Protein AF-A0A7S2Y744-F1 (afdb_monomer_lite)

Sequence (167 aa):
LLIAGVAMLAQWMYFENPLLLGLSVGKDQLPSAEDFVIYTQQQALDETLERFQSVIGKDFVPYRNHCLRVLTFAVYFLGRTPTSHELQVMGNAIAHHDIALWTDGQLDYLDPSVVAMERDWLAQNMPLEWSDQETAREIILQHHKWTTWTPPKADSPANAELVNAVR

Radius of gyration: 19.73 Å; chains: 1; bounding box: 35×35×68 Å

Secondary structure (DSSP, 8-state):
-HHHHHHHHHHHHHHH-GGGGTPPSPGGGSPPGGG----S--HHHHHHHHHTHHHHGGGHHHHHHHHHHHHHHHHHHH-SPPPHHHHHHHHHHHHHTTTHHHHT--S--HHHHHHHHHHHHHHHT----HHHHHHHHHHHHHTT-SSPP--SSTT--S-HHHHHH--

Structure (mmCIF, N/CA/C/O backbone):
data_AF-A0A7S2Y744-F1
#
_entry.id   AF-A0A7S2Y744-F1
#
loop_
_atom_site.group_PDB
_atom_site.id
_atom_site.type_symbol
_atom_site.label_atom_id
_atom_site.label_alt_id
_atom_site.label_comp_id
_atom_site.label_asym_id
_atom_site.label_entity_id
_atom_site.label_seq_id
_atom_site.pdbx_PDB_ins_code
_atom_site.Cartn_x
_atom_site.Cartn_y
_atom_site.Cartn_z
_atom_site.occupancy
_atom_site.B_iso_or_equiv
_atom_site.auth_seq_id
_atom_site.auth_comp_id
_atom_site.auth_asym_id
_atom_site.auth_atom_id
_atom_site.pdbx_PDB_model_num
ATOM 1 N N . LEU A 1 1 ? -4.857 16.559 -52.033 1.00 58.72 1 LEU A N 1
ATOM 2 C CA . LEU A 1 1 ? -4.002 16.782 -50.842 1.00 58.72 1 LEU A CA 1
ATOM 3 C C . LEU A 1 1 ? -4.760 16.539 -49.533 1.00 58.72 1 LEU A C 1
ATOM 5 O O . LEU A 1 1 ? -4.279 15.741 -48.747 1.00 58.72 1 LEU A O 1
ATOM 9 N N . LEU A 1 2 ? -5.964 17.099 -49.329 1.00 55.66 2 LEU A N 1
ATOM 10 C CA . LEU A 1 2 ? -6.752 16.872 -48.098 1.00 55.66 2 LEU A CA 1
ATOM 11 C C . LEU A 1 2 ? -7.148 15.397 -47.849 1.00 55.66 2 LEU A C 1
ATOM 13 O O . LEU A 1 2 ? -7.019 14.904 -46.737 1.00 55.66 2 LEU A O 1
ATOM 17 N N . ILE A 1 3 ? -7.583 14.677 -48.891 1.00 59.59 3 ILE A N 1
ATOM 18 C CA . ILE A 1 3 ? -8.075 13.287 -48.774 1.00 59.59 3 ILE A CA 1
ATOM 19 C C . ILE A 1 3 ? -6.953 12.309 -48.386 1.00 59.59 3 ILE A C 1
ATOM 21 O O . ILE A 1 3 ? -7.164 11.413 -47.575 1.00 59.59 3 ILE A O 1
ATOM 25 N N . ALA A 1 4 ? -5.744 12.515 -48.915 1.00 64.06 4 ALA A N 1
ATOM 26 C CA . ALA A 1 4 ? -4.585 11.687 -48.585 1.00 64.06 4 ALA A CA 1
ATOM 27 C C . ALA A 1 4 ? -4.158 11.863 -47.117 1.00 64.06 4 ALA A C 1
ATOM 29 O O . ALA A 1 4 ? -3.828 10.885 -46.457 1.00 64.06 4 ALA A O 1
ATOM 30 N N . GLY A 1 5 ? -4.238 13.090 -46.587 1.00 68.12 5 GLY A N 1
ATOM 31 C CA . GLY A 1 5 ? -3.920 13.371 -45.184 1.00 68.12 5 GLY A CA 1
ATOM 32 C C . GLY A 1 5 ? -4.888 12.708 -44.202 1.00 68.12 5 GLY A C 1
ATOM 33 O O . GLY A 1 5 ? -4.451 12.148 -43.203 1.00 68.12 5 GLY A O 1
ATOM 34 N N . VAL A 1 6 ? -6.190 12.700 -44.510 1.00 73.06 6 VAL A N 1
ATOM 35 C CA . VAL A 1 6 ? -7.202 12.032 -43.670 1.00 73.06 6 VAL A CA 1
ATOM 36 C C . VAL A 1 6 ? -7.027 10.511 -43.690 1.00 73.06 6 VAL A C 1
ATOM 38 O O . VAL A 1 6 ? -7.109 9.878 -42.642 1.00 73.06 6 VAL A O 1
ATOM 41 N N . ALA A 1 7 ? -6.725 9.925 -44.853 1.00 75.44 7 ALA A N 1
ATOM 42 C CA . ALA A 1 7 ? -6.466 8.490 -44.966 1.00 75.44 7 ALA A CA 1
ATOM 43 C C . ALA A 1 7 ? -5.206 8.066 -44.193 1.00 75.44 7 ALA A C 1
ATOM 45 O O . ALA A 1 7 ? -5.237 7.068 -43.480 1.00 75.44 7 ALA A O 1
ATOM 46 N N . MET A 1 8 ? -4.127 8.853 -44.268 1.00 75.00 8 MET A N 1
ATOM 47 C CA . MET A 1 8 ? -2.902 8.593 -43.504 1.00 75.00 8 MET A CA 1
ATOM 48 C C . MET A 1 8 ? -3.116 8.730 -41.994 1.00 75.00 8 MET A C 1
ATOM 50 O O . MET A 1 8 ? -2.605 7.910 -41.238 1.00 75.00 8 MET A O 1
ATOM 54 N N . LEU A 1 9 ? -3.895 9.721 -41.550 1.00 74.38 9 LEU A N 1
ATOM 55 C CA . LEU A 1 9 ? -4.221 9.897 -40.134 1.00 74.38 9 LEU A CA 1
ATOM 56 C C . LEU A 1 9 ? -5.085 8.743 -39.608 1.00 74.38 9 LEU A C 1
ATOM 58 O O . LEU A 1 9 ? -4.801 8.207 -38.542 1.00 74.38 9 LEU A O 1
ATOM 62 N N . ALA A 1 10 ? -6.098 8.322 -40.369 1.00 74.56 10 ALA A N 1
ATOM 63 C CA . ALA A 1 10 ? -6.940 7.181 -40.015 1.00 74.56 10 ALA A CA 1
ATOM 64 C C . ALA A 1 10 ? -6.133 5.876 -39.964 1.00 74.56 10 ALA A C 1
ATOM 66 O O . ALA A 1 10 ? -6.317 5.068 -39.058 1.00 74.56 10 ALA A O 1
ATOM 67 N N . GLN A 1 11 ? -5.201 5.695 -40.901 1.00 73.25 11 GLN A N 1
ATOM 68 C CA . GLN A 1 11 ? -4.303 4.549 -40.925 1.00 73.25 11 GLN A CA 1
ATOM 69 C C . GLN A 1 11 ? -3.356 4.554 -39.716 1.00 73.25 11 GLN A C 1
ATOM 71 O O . GLN A 1 11 ? -3.244 3.546 -39.027 1.00 73.25 11 GLN A O 1
ATOM 76 N N . TRP A 1 12 ? -2.737 5.694 -39.404 1.00 75.75 12 TRP A N 1
ATOM 77 C CA . TRP A 1 12 ? -1.893 5.847 -38.218 1.00 75.75 12 TRP A CA 1
ATOM 78 C C . TRP A 1 12 ? -2.674 5.592 -36.920 1.00 75.75 12 TRP A C 1
ATOM 80 O O . TRP A 1 12 ? -2.223 4.831 -36.071 1.00 75.75 12 TRP A O 1
ATOM 90 N N . MET A 1 13 ? -3.888 6.136 -36.787 1.00 71.31 13 MET A N 1
ATOM 91 C CA . MET A 1 13 ? -4.756 5.857 -35.637 1.00 71.31 13 MET A CA 1
ATOM 92 C C . MET A 1 13 ? -5.113 4.370 -35.522 1.00 71.31 13 MET A C 1
ATOM 94 O O . MET A 1 13 ? -5.106 3.831 -34.421 1.00 71.31 13 MET A O 1
ATOM 98 N N . TYR A 1 14 ? -5.402 3.700 -36.638 1.00 67.62 14 TYR A N 1
ATOM 99 C CA . TYR A 1 14 ? -5.777 2.287 -36.642 1.00 67.62 14 TYR A CA 1
ATOM 100 C C . TYR A 1 14 ? -4.611 1.360 -36.266 1.00 67.62 14 TYR A C 1
ATOM 102 O O . TYR A 1 14 ? -4.805 0.420 -35.499 1.00 67.62 14 TYR A O 1
ATOM 110 N N . PHE A 1 15 ? -3.410 1.616 -36.793 1.00 69.56 15 PHE A N 1
ATOM 111 C CA . PHE A 1 15 ? -2.255 0.737 -36.586 1.00 69.56 15 PHE A CA 1
ATOM 112 C C . PHE A 1 15 ? -1.472 1.043 -35.307 1.00 69.56 15 PHE A C 1
ATOM 114 O O . PHE A 1 15 ? -1.010 0.112 -34.656 1.00 69.56 15 PHE A O 1
ATOM 121 N N . GLU A 1 16 ? -1.360 2.313 -34.918 1.00 72.69 16 GLU A N 1
ATOM 122 C CA . GLU A 1 16 ? -0.558 2.718 -33.753 1.00 72.69 16 GLU A CA 1
ATOM 123 C C . GLU A 1 16 ? -1.399 2.885 -32.482 1.00 72.69 16 GLU A C 1
ATOM 125 O O . GLU A 1 16 ? -0.860 2.908 -31.380 1.00 72.69 16 GLU A O 1
ATOM 130 N N . ASN A 1 17 ? -2.728 3.007 -32.605 1.00 64.38 17 ASN A N 1
ATOM 131 C CA . ASN A 1 17 ? -3.624 3.212 -31.462 1.00 64.38 17 ASN A CA 1
ATOM 132 C C . ASN A 1 17 ? -4.860 2.290 -31.504 1.00 64.38 17 ASN A C 1
ATOM 134 O O . ASN A 1 17 ? -5.989 2.772 -31.366 1.00 64.38 17 ASN A O 1
ATOM 138 N N . PRO A 1 18 ? -4.686 0.962 -31.649 1.00 63.62 18 PRO A N 1
ATOM 139 C CA . PRO A 1 18 ? -5.799 0.013 -31.766 1.00 63.62 18 PRO A CA 1
ATOM 140 C C . PRO A 1 18 ? -6.784 0.090 -30.583 1.00 63.62 18 PRO A C 1
ATOM 142 O O . PRO A 1 18 ? -7.993 -0.087 -30.760 1.00 63.62 18 PRO A O 1
ATOM 145 N N . LEU A 1 19 ? -6.297 0.475 -29.398 1.00 67.50 19 LEU A N 1
ATOM 146 C CA . LEU A 1 19 ? -7.110 0.662 -28.194 1.00 67.50 19 LEU A CA 1
ATOM 147 C C . LEU A 1 19 ? -8.183 1.757 -28.341 1.00 67.50 19 LEU A C 1
ATOM 149 O O . LEU A 1 19 ? -9.261 1.616 -27.769 1.00 67.50 19 LEU A O 1
ATOM 153 N N . LEU A 1 20 ? -7.948 2.807 -29.143 1.00 69.94 20 LEU A N 1
ATOM 154 C CA . LEU A 1 20 ? -8.943 3.867 -29.388 1.00 69.94 20 LEU A CA 1
ATOM 155 C C . LEU A 1 20 ? -10.174 3.364 -30.156 1.00 69.94 20 LEU A C 1
ATOM 157 O O . LEU A 1 20 ? -11.213 4.020 -30.152 1.00 69.94 20 LEU A O 1
ATOM 161 N N . LEU A 1 21 ? -10.063 2.207 -30.810 1.00 73.12 21 LEU A N 1
ATOM 162 C CA . LEU A 1 21 ? -11.125 1.587 -31.601 1.00 73.12 21 LEU A CA 1
ATOM 163 C C . LEU A 1 21 ? -11.634 0.285 -30.969 1.00 73.12 21 LEU A C 1
ATOM 165 O O . LEU A 1 21 ? -12.331 -0.486 -31.626 1.00 73.12 21 LEU A O 1
ATOM 169 N N . GLY A 1 22 ? -11.281 0.024 -29.705 1.00 59.78 22 GLY A N 1
ATOM 170 C CA . GLY A 1 22 ? -11.658 -1.207 -29.009 1.00 59.78 22 GLY A CA 1
ATOM 171 C C . GLY A 1 22 ? -11.024 -2.469 -29.601 1.00 59.78 22 GLY A C 1
ATOM 172 O O . GLY A 1 22 ? -11.480 -3.574 -29.314 1.00 59.78 22 GLY A O 1
ATOM 173 N N . LEU A 1 23 ? -9.985 -2.324 -30.429 1.00 63.81 23 LEU A N 1
ATOM 174 C CA . LEU A 1 23 ? -9.189 -3.444 -30.908 1.00 63.81 23 LEU A CA 1
ATOM 175 C C . LEU A 1 23 ? -8.165 -3.775 -29.824 1.00 63.81 23 LEU A C 1
ATOM 177 O O . LEU A 1 23 ? -7.384 -2.916 -29.409 1.00 63.81 23 LEU A O 1
ATOM 181 N N . SER A 1 24 ? -8.178 -5.016 -29.334 1.00 60.03 24 SER A N 1
ATOM 182 C CA . SER A 1 24 ? -7.122 -5.465 -28.433 1.00 60.03 24 SER A CA 1
ATOM 183 C C . SER A 1 24 ? -5.798 -5.490 -29.194 1.00 60.03 24 SER A C 1
ATOM 185 O O . SER A 1 24 ? -5.763 -5.809 -30.386 1.00 60.03 24 SER A O 1
ATOM 187 N N . VAL A 1 25 ? -4.699 -5.225 -28.488 1.00 59.69 25 VAL A N 1
ATOM 188 C CA . VAL A 1 25 ? -3.370 -5.677 -28.924 1.00 59.69 25 VAL A CA 1
ATOM 189 C C . VAL A 1 25 ? -3.502 -7.155 -29.317 1.00 59.69 25 VAL A C 1
ATOM 191 O O . VAL A 1 25 ? -4.228 -7.906 -28.653 1.00 59.69 25 VAL A O 1
ATOM 194 N N . GLY A 1 26 ? -2.951 -7.539 -30.471 1.00 55.09 26 GLY A N 1
ATOM 195 C CA . GLY A 1 26 ? -3.202 -8.852 -31.071 1.00 55.09 26 GLY A CA 1
ATOM 196 C C . GLY A 1 26 ? -2.956 -9.984 -30.070 1.00 55.09 26 GLY A C 1
ATOM 197 O O . GLY A 1 26 ? -2.051 -9.889 -29.246 1.00 55.09 26 GLY A O 1
ATOM 198 N N . LYS A 1 27 ? -3.760 -11.057 -30.127 1.00 52.91 27 LYS A N 1
ATOM 199 C CA . LYS A 1 27 ? -3.659 -12.215 -29.212 1.00 52.91 27 LYS A CA 1
ATOM 200 C C . LYS A 1 27 ? -2.233 -12.766 -29.070 1.00 52.91 27 LYS A C 1
ATOM 202 O O . LYS A 1 27 ? -1.900 -13.274 -28.009 1.00 52.91 27 LYS A O 1
ATOM 207 N N . ASP A 1 28 ? -1.412 -12.615 -30.105 1.00 57.41 28 ASP A N 1
ATOM 208 C CA . ASP A 1 28 ? -0.028 -13.094 -30.166 1.00 57.41 28 ASP A CA 1
ATOM 209 C C . ASP A 1 28 ? 0.970 -12.229 -29.362 1.00 57.41 28 ASP A C 1
ATOM 211 O O . ASP A 1 28 ? 2.149 -12.561 -29.289 1.00 57.41 28 ASP A O 1
ATOM 215 N N . GLN A 1 29 ? 0.515 -11.118 -28.767 1.00 62.34 29 GLN A N 1
ATOM 216 C CA . GLN A 1 29 ? 1.297 -10.220 -27.903 1.00 62.34 29 GLN A CA 1
ATOM 217 C C . GLN A 1 29 ? 0.781 -10.168 -26.457 1.00 62.34 29 GLN A C 1
ATOM 219 O O . GLN A 1 29 ? 1.296 -9.389 -25.654 1.00 62.34 29 GLN A O 1
ATOM 224 N N . LEU A 1 30 ? -0.243 -10.954 -26.111 1.00 63.50 30 LEU A N 1
ATOM 225 C CA . LEU A 1 30 ? -0.668 -11.062 -24.719 1.00 63.50 30 LEU A CA 1
ATOM 226 C C . LEU A 1 30 ? 0.374 -11.880 -23.941 1.00 63.50 30 LEU A C 1
ATOM 228 O O . LEU A 1 30 ? 0.850 -12.887 -24.470 1.00 63.50 30 LEU A O 1
ATOM 232 N N . PRO A 1 31 ? 0.725 -11.481 -22.707 1.00 66.25 31 PRO A N 1
ATOM 233 C CA . PRO A 1 31 ? 1.641 -12.262 -21.890 1.00 66.25 31 PRO A CA 1
ATOM 234 C C . PRO A 1 31 ? 1.064 -13.658 -21.659 1.00 66.25 31 PRO A C 1
ATOM 236 O O . PRO A 1 31 ? -0.158 -13.833 -21.548 1.00 66.25 31 PRO A O 1
ATOM 239 N N . SER A 1 32 ? 1.943 -14.651 -21.581 1.00 71.44 32 SER A N 1
ATOM 240 C CA . SER A 1 32 ? 1.554 -15.994 -21.173 1.00 71.44 32 SER A CA 1
ATOM 241 C C . SER A 1 32 ? 1.016 -15.950 -19.744 1.00 71.44 32 SER A C 1
ATOM 243 O O . SER A 1 32 ? 1.455 -15.151 -18.919 1.00 71.44 32 SER A O 1
ATOM 245 N N . ALA A 1 33 ? 0.098 -16.857 -19.407 1.00 70.06 33 ALA A N 1
ATOM 246 C CA . ALA A 1 33 ? -0.307 -17.047 -18.013 1.00 70.06 33 ALA A CA 1
ATOM 247 C C . ALA A 1 33 ? 0.893 -17.393 -17.107 1.00 70.06 33 ALA A C 1
ATOM 249 O O . ALA A 1 33 ? 0.857 -17.120 -15.912 1.00 70.06 33 ALA A O 1
ATOM 250 N N . GLU A 1 34 ? 1.956 -17.961 -17.682 1.00 72.50 34 GLU A N 1
ATOM 251 C CA . GLU A 1 34 ? 3.208 -18.296 -16.996 1.00 72.50 34 GLU A CA 1
ATOM 252 C C . GLU A 1 34 ? 4.051 -17.059 -16.633 1.00 72.50 34 GLU A C 1
ATOM 254 O O . GLU A 1 34 ? 4.891 -17.144 -15.739 1.00 72.50 34 GLU A O 1
ATOM 259 N N . ASP A 1 35 ? 3.792 -15.905 -17.261 1.00 76.69 35 ASP A N 1
ATOM 260 C CA . ASP A 1 35 ? 4.488 -14.640 -16.984 1.00 76.69 35 ASP A CA 1
ATOM 261 C C . ASP A 1 35 ? 3.925 -13.922 -15.740 1.00 76.69 35 ASP A C 1
ATOM 263 O O . ASP A 1 35 ? 4.505 -12.948 -15.255 1.00 76.69 35 ASP A O 1
ATOM 267 N N . PHE A 1 36 ? 2.791 -14.392 -15.205 1.00 83.19 36 PHE A N 1
ATOM 268 C CA . PHE A 1 36 ? 2.128 -13.810 -14.041 1.00 83.19 36 PHE A CA 1
ATOM 269 C C . PHE A 1 36 ? 2.344 -14.655 -12.785 1.00 83.19 36 PHE A C 1
ATOM 271 O O . PHE A 1 36 ? 1.834 -15.768 -12.654 1.00 83.19 36 PHE A O 1
ATOM 278 N N . VAL A 1 37 ? 3.017 -14.077 -11.791 1.00 87.38 37 VAL A N 1
ATOM 279 C CA . VAL A 1 37 ? 3.068 -14.650 -10.442 1.00 87.38 37 VAL A CA 1
ATOM 280 C C . VAL A 1 37 ? 1.819 -14.224 -9.679 1.00 87.38 37 VAL A C 1
ATOM 282 O O . VAL A 1 37 ? 1.692 -13.070 -9.281 1.00 87.38 37 VAL A O 1
ATOM 285 N N . ILE A 1 38 ? 0.893 -15.160 -9.462 1.00 92.69 38 ILE A N 1
ATOM 286 C CA . ILE A 1 38 ? -0.331 -14.904 -8.694 1.00 92.69 38 ILE A CA 1
ATOM 287 C C . ILE A 1 38 ? -0.038 -15.032 -7.199 1.00 92.69 38 ILE A C 1
ATOM 289 O O . ILE A 1 38 ? 0.287 -16.115 -6.708 1.00 92.69 38 ILE A O 1
ATOM 293 N N . TYR A 1 39 ? -0.226 -13.942 -6.457 1.00 95.12 39 TYR A N 1
ATOM 294 C CA . TYR A 1 39 ? -0.115 -13.945 -5.002 1.00 95.12 39 TYR A CA 1
ATOM 295 C C . TYR A 1 39 ? -1.461 -14.310 -4.371 1.00 95.12 39 TYR A C 1
ATOM 297 O O . TYR A 1 39 ? -2.436 -13.571 -4.472 1.00 95.12 39 TYR A O 1
ATOM 305 N N . THR A 1 40 ? -1.515 -15.451 -3.683 1.00 96.69 40 THR A N 1
ATOM 306 C CA . THR A 1 40 ? -2.682 -15.877 -2.882 1.00 96.69 40 THR A CA 1
ATOM 307 C C . THR A 1 40 ? -2.504 -15.616 -1.382 1.00 96.69 40 THR A C 1
ATOM 309 O O . THR A 1 40 ? -3.457 -15.710 -0.603 1.00 96.69 40 THR A O 1
ATOM 312 N N . GLN A 1 41 ? -1.278 -15.289 -0.980 1.00 96.81 41 GLN A N 1
ATOM 313 C CA . GLN A 1 41 ? -0.873 -14.949 0.378 1.00 96.81 41 GLN A CA 1
ATOM 314 C C . GLN A 1 41 ? 0.371 -14.063 0.327 1.00 96.81 41 GLN A C 1
ATOM 316 O O . GLN A 1 41 ? 1.223 -14.235 -0.551 1.00 96.81 41 GLN A O 1
ATOM 321 N N . GLN A 1 42 ? 0.494 -13.149 1.282 1.00 97.62 42 GLN A N 1
ATOM 322 C CA . GLN A 1 42 ? 1.728 -12.413 1.526 1.00 97.62 42 GLN A CA 1
ATOM 323 C C . GLN A 1 42 ? 1.741 -12.010 2.998 1.00 97.62 42 GLN A C 1
ATOM 325 O O . GLN A 1 42 ? 0.835 -11.328 3.461 1.00 97.62 42 GLN A O 1
ATOM 330 N N . GLN A 1 43 ? 2.761 -12.463 3.729 1.00 97.31 43 GLN A N 1
ATOM 331 C CA . GLN A 1 43 ? 2.772 -12.418 5.192 1.00 97.31 43 GLN A CA 1
ATOM 332 C C . GLN A 1 43 ? 2.553 -11.005 5.751 1.00 97.31 43 GLN A C 1
ATOM 334 O O . GLN A 1 43 ? 1.686 -10.820 6.593 1.00 97.31 43 GLN A O 1
ATOM 339 N N . ALA A 1 44 ? 3.293 -10.010 5.259 1.00 96.62 44 ALA A N 1
ATOM 340 C CA . ALA A 1 44 ? 3.210 -8.646 5.779 1.00 96.62 44 ALA A CA 1
ATOM 341 C C . ALA A 1 44 ? 1.839 -7.993 5.525 1.00 96.62 44 ALA A C 1
ATOM 343 O O . ALA A 1 44 ? 1.320 -7.286 6.379 1.00 96.62 44 ALA A O 1
ATOM 344 N N . LEU A 1 45 ? 1.238 -8.250 4.364 1.00 98.50 45 LEU A N 1
ATOM 345 C CA . LEU A 1 45 ? -0.101 -7.811 3.988 1.00 98.50 45 LEU A CA 1
ATOM 346 C C . LEU A 1 45 ? -1.142 -8.473 4.889 1.00 98.50 45 LEU A C 1
ATOM 348 O O . LEU A 1 45 ? -1.997 -7.788 5.442 1.00 98.50 45 LEU A O 1
ATOM 352 N N . ASP A 1 46 ? -1.056 -9.793 5.044 1.00 98.50 46 ASP A N 1
ATOM 353 C CA . ASP A 1 46 ? -2.017 -10.590 5.804 1.00 98.50 46 ASP A CA 1
ATOM 354 C C . ASP A 1 46 ? -1.996 -10.223 7.294 1.00 98.50 46 ASP A C 1
ATOM 356 O O . ASP A 1 46 ? -3.039 -9.877 7.848 1.00 98.50 46 ASP A O 1
ATOM 360 N N . GLU A 1 47 ? -0.812 -10.183 7.913 1.00 98.00 47 GLU A N 1
ATOM 361 C CA . GLU A 1 47 ? -0.632 -9.767 9.310 1.00 98.0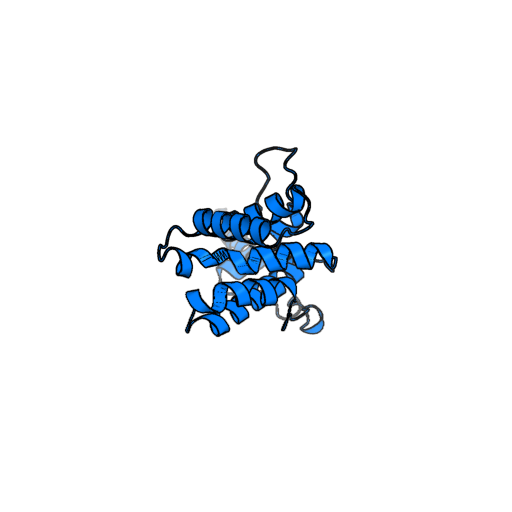0 47 GLU A CA 1
ATOM 362 C C . GLU A 1 47 ? -1.128 -8.335 9.543 1.00 98.00 47 GLU A C 1
ATOM 364 O O . GLU A 1 47 ? -1.719 -8.035 10.583 1.00 98.00 47 GLU A O 1
ATOM 369 N N . THR A 1 48 ? -0.894 -7.435 8.584 1.00 98.06 48 THR A N 1
ATOM 370 C CA . THR A 1 48 ? -1.382 -6.057 8.659 1.00 98.06 48 THR A CA 1
ATOM 371 C C . THR A 1 48 ? -2.895 -5.999 8.606 1.00 98.06 48 THR A C 1
ATOM 373 O O . THR A 1 48 ? -3.504 -5.429 9.507 1.00 98.06 48 THR A O 1
ATOM 376 N N . LEU A 1 49 ? -3.528 -6.639 7.624 1.00 98.56 49 LEU A N 1
ATOM 377 C CA . LEU A 1 49 ? -4.986 -6.644 7.532 1.00 98.56 49 LEU A CA 1
ATOM 378 C C . LEU A 1 49 ? -5.639 -7.282 8.760 1.00 98.56 49 LEU A C 1
ATOM 380 O O . LEU A 1 49 ? -6.666 -6.780 9.216 1.00 98.56 49 LEU A O 1
ATOM 384 N N . GLU A 1 50 ? -5.054 -8.339 9.325 1.00 98.44 50 GLU A N 1
ATOM 385 C CA . GLU A 1 50 ? -5.554 -8.972 10.551 1.00 98.44 50 GLU A CA 1
ATOM 386 C C . GLU A 1 50 ? -5.698 -7.974 11.712 1.00 98.44 50 GLU A C 1
ATOM 388 O O . GLU A 1 50 ? -6.705 -8.010 12.425 1.00 98.44 50 GLU A O 1
ATOM 393 N N . ARG A 1 51 ? -4.779 -7.007 11.859 1.00 98.00 51 ARG A N 1
ATOM 394 C CA . ARG A 1 51 ? -4.882 -5.946 12.883 1.00 98.00 51 ARG A CA 1
ATOM 395 C C . ARG A 1 51 ? -6.073 -5.008 12.663 1.00 98.00 51 ARG A C 1
ATOM 397 O O . ARG A 1 51 ? -6.616 -4.475 13.629 1.00 98.00 51 ARG A O 1
ATOM 404 N N . PHE A 1 52 ? -6.523 -4.859 11.418 1.00 98.31 52 PHE A N 1
ATOM 405 C CA . PHE A 1 52 ? -7.690 -4.059 11.039 1.00 98.31 52 PHE A CA 1
ATOM 406 C C . PHE A 1 52 ? -8.965 -4.895 10.835 1.00 98.31 52 PHE A C 1
ATOM 408 O O . PHE A 1 52 ? -10.014 -4.353 10.480 1.00 98.31 52 PHE A O 1
ATOM 415 N N . GLN A 1 53 ? -8.935 -6.208 11.086 1.00 98.38 53 GLN A N 1
ATOM 416 C CA . GLN A 1 53 ? -10.064 -7.095 10.797 1.00 98.38 53 GLN A CA 1
ATOM 417 C C . GLN A 1 53 ? -11.363 -6.658 11.489 1.00 98.38 53 GLN A C 1
ATOM 419 O O . GLN A 1 53 ? -12.436 -6.724 10.888 1.00 98.38 53 GLN A O 1
ATOM 424 N N . SER A 1 54 ? -11.279 -6.186 12.736 1.00 98.19 54 SER A N 1
ATOM 425 C CA . SER A 1 54 ? -12.452 -5.749 13.502 1.00 98.19 54 SER A CA 1
ATOM 426 C C . SER A 1 54 ? -13.108 -4.488 12.932 1.00 98.19 54 SER A C 1
ATOM 428 O O . SER A 1 54 ? -14.333 -4.386 12.975 1.00 98.19 54 SER A O 1
ATOM 430 N N . VAL A 1 55 ? -12.321 -3.556 12.381 1.00 98.06 55 VAL A N 1
ATOM 431 C CA . VAL A 1 55 ? -12.826 -2.297 11.808 1.00 98.06 55 VAL A CA 1
ATOM 432 C C . VAL A 1 55 ? -13.313 -2.475 10.371 1.00 98.06 55 VAL A C 1
ATOM 434 O O . VAL A 1 55 ? -14.343 -1.914 10.009 1.00 98.06 55 VAL A O 1
ATOM 437 N N . ILE A 1 56 ? -12.649 -3.320 9.573 1.00 98.38 56 ILE A N 1
ATOM 438 C CA . ILE A 1 56 ? -13.102 -3.648 8.211 1.00 98.38 56 ILE A CA 1
ATOM 439 C C . ILE A 1 56 ? -14.386 -4.502 8.258 1.00 98.38 56 ILE A C 1
ATOM 441 O O . ILE A 1 56 ? -15.295 -4.361 7.436 1.00 98.38 56 ILE A O 1
ATOM 445 N N . GLY A 1 57 ? -14.488 -5.404 9.239 1.00 98.38 57 GLY A N 1
ATOM 446 C CA . GLY A 1 57 ? -15.685 -6.198 9.493 1.00 98.38 57 GLY A CA 1
ATOM 447 C C . GLY A 1 57 ? -16.061 -7.110 8.322 1.00 98.38 57 GLY A C 1
ATOM 448 O O . GLY A 1 57 ? -15.266 -7.934 7.867 1.00 98.38 57 GLY A O 1
ATOM 449 N N . LYS A 1 58 ? -17.301 -6.991 7.831 1.00 98.31 58 LYS A N 1
ATOM 450 C CA . LYS A 1 58 ? -17.850 -7.865 6.773 1.00 98.31 58 LYS A CA 1
ATOM 451 C C . LYS A 1 58 ? -17.077 -7.787 5.448 1.00 98.31 58 LYS A C 1
ATOM 453 O O . LYS A 1 58 ? -17.131 -8.732 4.665 1.00 98.31 58 LYS A O 1
ATOM 458 N N . ASP A 1 59 ? -16.365 -6.685 5.214 1.00 98.62 59 ASP A N 1
ATOM 459 C CA . ASP A 1 59 ? -15.648 -6.432 3.964 1.00 98.62 59 ASP A CA 1
ATOM 460 C C . ASP A 1 59 ? -14.199 -6.949 4.007 1.00 98.62 59 ASP A C 1
ATOM 462 O O . ASP A 1 59 ? -13.474 -6.830 3.022 1.00 98.62 59 ASP A O 1
ATOM 466 N N . PHE A 1 60 ? -13.782 -7.594 5.107 1.00 98.75 60 PHE A N 1
ATOM 467 C CA . PHE A 1 60 ? -12.405 -8.051 5.318 1.00 98.75 60 PHE A CA 1
ATOM 468 C C . PHE A 1 60 ? -11.907 -8.985 4.213 1.00 98.75 60 PHE A C 1
ATOM 470 O O . PHE A 1 60 ? -10.869 -8.739 3.604 1.00 98.75 60 PHE A O 1
ATOM 477 N N . VAL A 1 61 ? -12.658 -10.051 3.918 1.00 98.56 61 VAL A N 1
ATOM 478 C CA . VAL A 1 61 ? -12.269 -11.022 2.882 1.00 98.56 61 VAL A CA 1
ATOM 479 C C . VAL A 1 61 ? -12.255 -10.380 1.485 1.00 98.56 61 VAL A C 1
ATOM 481 O O . VAL A 1 61 ? -11.258 -10.545 0.778 1.00 98.56 61 VAL A O 1
ATOM 484 N N . PRO A 1 62 ? -13.297 -9.631 1.062 1.00 98.56 62 PRO A N 1
ATOM 485 C CA . PRO A 1 62 ? -13.246 -8.863 -0.181 1.00 98.56 62 PRO A CA 1
ATOM 486 C C . PRO A 1 62 ? -12.038 -7.926 -0.289 1.00 98.56 62 PRO A C 1
ATOM 488 O O . PRO A 1 62 ? -11.370 -7.937 -1.326 1.00 98.56 62 PRO A O 1
ATOM 491 N N . TYR A 1 63 ? -11.734 -7.163 0.766 1.00 98.75 63 TYR A N 1
ATOM 492 C CA . TYR A 1 63 ? -10.630 -6.203 0.771 1.00 98.75 63 TYR A CA 1
ATOM 493 C C . TYR A 1 63 ? -9.267 -6.896 0.724 1.00 98.75 63 TYR A C 1
ATOM 495 O O . TYR A 1 63 ? -8.444 -6.569 -0.126 1.00 98.75 63 TYR A O 1
ATOM 503 N N . ARG A 1 64 ? -9.059 -7.960 1.507 1.00 98.69 64 ARG A N 1
ATOM 504 C CA . ARG A 1 64 ? -7.845 -8.786 1.416 1.00 98.69 64 ARG A CA 1
ATOM 505 C C . ARG A 1 64 ? -7.613 -9.316 0.003 1.00 98.69 64 ARG A C 1
ATOM 507 O O . ARG A 1 64 ? -6.505 -9.241 -0.527 1.00 98.69 64 ARG A O 1
ATOM 514 N N . ASN A 1 65 ? -8.661 -9.834 -0.633 1.00 98.56 65 ASN A N 1
ATOM 515 C CA . ASN A 1 65 ? -8.566 -10.336 -2.001 1.00 98.56 65 ASN A CA 1
ATOM 516 C C . ASN A 1 65 ? -8.275 -9.215 -3.008 1.00 98.56 65 ASN A C 1
ATOM 518 O O . ASN A 1 65 ? -7.640 -9.469 -4.028 1.00 98.56 65 ASN A O 1
ATOM 522 N N . HIS A 1 66 ? -8.751 -7.993 -2.757 1.00 98.44 66 HIS A N 1
ATOM 523 C CA . HIS A 1 66 ? -8.375 -6.809 -3.528 1.00 98.44 66 HIS A CA 1
ATOM 524 C C . HIS A 1 66 ? -6.888 -6.494 -3.374 1.00 98.44 66 HIS A C 1
ATOM 526 O O . HIS A 1 66 ? -6.187 -6.484 -4.383 1.00 98.44 66 HIS A O 1
ATOM 532 N N . CYS A 1 67 ? -6.382 -6.389 -2.146 1.00 98.69 67 CYS A N 1
ATOM 533 C CA . CYS A 1 67 ? -4.964 -6.154 -1.872 1.00 98.69 67 CYS A CA 1
ATOM 534 C C . CYS A 1 67 ? -4.050 -7.185 -2.565 1.00 98.69 67 CYS A C 1
ATOM 536 O O . CYS A 1 67 ? -3.055 -6.816 -3.180 1.00 98.69 67 CYS A O 1
ATOM 538 N N . LEU A 1 68 ? -4.404 -8.475 -2.549 1.00 98.50 68 LEU A N 1
ATOM 539 C CA . LEU A 1 68 ? -3.624 -9.520 -3.232 1.00 98.50 68 LEU A CA 1
ATOM 540 C C . LEU A 1 68 ? -3.630 -9.394 -4.765 1.00 98.50 68 LEU A C 1
ATOM 542 O O . LEU A 1 68 ? -2.615 -9.673 -5.409 1.00 98.50 68 LEU A O 1
ATOM 546 N N . ARG A 1 69 ? -4.745 -8.949 -5.364 1.00 97.81 69 ARG A N 1
ATOM 547 C CA . ARG A 1 69 ? -4.792 -8.640 -6.804 1.00 97.81 69 ARG A CA 1
ATOM 548 C C . ARG A 1 69 ? -3.922 -7.432 -7.133 1.00 97.81 69 ARG A C 1
ATOM 550 O O . ARG A 1 69 ? -3.175 -7.492 -8.103 1.00 97.81 69 ARG A O 1
ATOM 557 N N . VAL A 1 70 ? -3.986 -6.380 -6.317 1.00 98.06 70 VAL A N 1
ATOM 558 C CA . VAL A 1 70 ? -3.137 -5.188 -6.469 1.00 98.06 70 VAL A CA 1
ATOM 559 C C . VAL A 1 70 ? -1.662 -5.577 -6.385 1.00 98.06 70 VAL A C 1
ATOM 561 O O . VAL A 1 70 ? -0.901 -5.236 -7.283 1.00 98.06 70 VAL A O 1
ATOM 564 N N . LEU A 1 71 ? -1.266 -6.375 -5.387 1.00 98.00 71 LEU A N 1
ATOM 565 C CA . LEU A 1 71 ? 0.107 -6.873 -5.262 1.00 98.00 71 LEU A CA 1
ATOM 566 C C . LEU A 1 71 ? 0.533 -7.700 -6.483 1.00 98.00 71 LEU A C 1
ATOM 568 O O . LEU A 1 71 ? 1.628 -7.509 -7.002 1.00 98.00 71 LEU A O 1
ATOM 572 N N . THR A 1 72 ? -0.335 -8.593 -6.961 1.00 96.31 72 THR A N 1
ATOM 573 C CA . THR A 1 72 ? -0.074 -9.409 -8.157 1.00 96.31 72 THR A CA 1
ATOM 574 C C . THR A 1 72 ? 0.199 -8.537 -9.384 1.00 96.31 72 THR A C 1
ATOM 576 O O . THR A 1 72 ? 1.184 -8.756 -10.089 1.00 96.31 72 THR A O 1
ATOM 579 N N . PHE A 1 73 ? -0.633 -7.519 -9.626 1.00 95.31 73 PHE A N 1
ATOM 580 C CA . PHE A 1 73 ? -0.415 -6.590 -10.734 1.00 95.31 73 PHE A CA 1
ATOM 581 C C . PHE A 1 73 ? 0.829 -5.733 -10.536 1.00 95.31 73 PHE A C 1
ATOM 583 O O . PHE A 1 73 ? 1.588 -5.559 -11.484 1.00 95.31 73 PHE A O 1
ATOM 590 N N . ALA A 1 74 ? 1.085 -5.265 -9.315 1.00 96.50 74 ALA A N 1
ATOM 591 C CA . ALA A 1 74 ? 2.268 -4.475 -9.016 1.00 96.50 74 ALA A CA 1
ATOM 592 C C . ALA A 1 74 ? 3.557 -5.250 -9.304 1.00 96.50 74 ALA A C 1
ATOM 594 O O . ALA A 1 74 ? 4.441 -4.743 -9.986 1.00 96.50 74 ALA A O 1
ATOM 595 N N . VAL A 1 75 ? 3.646 -6.511 -8.875 1.00 95.88 75 VAL A N 1
ATOM 596 C CA . VAL A 1 75 ? 4.812 -7.360 -9.167 1.00 95.88 75 VAL A CA 1
ATOM 597 C C . VAL A 1 75 ? 4.974 -7.607 -10.664 1.00 95.88 75 VAL A C 1
ATOM 599 O O . VAL A 1 75 ? 6.094 -7.582 -11.170 1.00 95.88 75 VAL A O 1
ATOM 602 N N . TYR A 1 76 ? 3.874 -7.792 -11.392 1.00 93.56 76 TYR A N 1
ATOM 603 C CA . TYR A 1 76 ? 3.932 -7.901 -12.846 1.00 93.56 76 TYR A CA 1
ATOM 604 C C . TYR A 1 76 ? 4.442 -6.602 -13.501 1.00 93.56 76 TYR A C 1
ATOM 606 O O . TYR A 1 76 ? 5.349 -6.641 -14.331 1.00 93.56 76 TYR A O 1
ATOM 614 N N . PHE A 1 77 ? 3.920 -5.438 -13.100 1.00 92.88 77 PHE A N 1
ATOM 615 C CA . PHE A 1 77 ? 4.325 -4.140 -13.652 1.00 92.88 77 PHE A CA 1
ATOM 616 C C . PHE A 1 77 ? 5.724 -3.694 -13.236 1.00 92.88 77 PHE A C 1
ATOM 618 O O . PHE A 1 77 ? 6.342 -2.915 -13.962 1.00 92.88 77 PHE A O 1
ATOM 625 N N . LEU A 1 78 ? 6.242 -4.212 -12.121 1.00 94.88 78 LEU A N 1
ATOM 626 C CA . LEU A 1 78 ? 7.634 -4.035 -11.722 1.00 94.88 78 LEU A CA 1
ATOM 627 C C . LEU A 1 78 ? 8.597 -4.626 -12.769 1.00 94.88 78 LEU A C 1
ATOM 629 O O . LEU A 1 78 ? 9.726 -4.166 -12.898 1.00 94.88 78 LEU A O 1
ATOM 633 N N . GLY A 1 79 ? 8.167 -5.635 -13.538 1.00 92.25 79 GLY A N 1
ATOM 634 C CA . GLY A 1 79 ? 8.954 -6.212 -14.634 1.00 92.25 79 GLY A CA 1
ATOM 635 C C . GLY A 1 79 ? 10.184 -7.009 -14.183 1.00 92.25 79 GLY A C 1
ATOM 636 O O . GLY A 1 79 ? 10.994 -7.424 -15.012 1.00 92.25 79 GLY A O 1
ATOM 637 N N . ARG A 1 80 ? 10.331 -7.235 -12.874 1.00 94.06 80 ARG A N 1
ATOM 638 C CA . ARG A 1 80 ? 11.376 -8.057 -12.257 1.00 94.06 80 ARG A CA 1
ATOM 639 C C . ARG A 1 80 ? 10.860 -8.701 -10.977 1.00 94.06 80 ARG A C 1
ATOM 641 O O . ARG A 1 80 ? 9.918 -8.214 -10.357 1.00 94.06 80 ARG A O 1
ATOM 648 N N . THR A 1 81 ? 11.538 -9.756 -10.537 1.00 93.56 81 THR A N 1
ATOM 649 C CA . THR A 1 81 ? 11.267 -10.366 -9.233 1.00 93.56 81 THR A CA 1
ATOM 650 C C . THR A 1 81 ? 11.632 -9.381 -8.113 1.00 93.56 81 THR A C 1
ATOM 652 O O . THR A 1 81 ? 12.798 -8.978 -8.028 1.00 93.56 81 THR A O 1
ATOM 655 N N . PRO A 1 82 ? 10.682 -8.982 -7.250 1.00 96.50 82 PRO A N 1
ATOM 656 C CA . PRO A 1 82 ? 10.982 -8.170 -6.078 1.00 96.50 82 PRO A CA 1
ATOM 657 C C . PRO A 1 82 ? 11.749 -8.988 -5.036 1.00 96.50 82 PRO A C 1
ATOM 659 O O . PRO A 1 82 ? 11.575 -10.204 -4.914 1.00 96.50 82 PRO A O 1
ATOM 662 N N . THR A 1 83 ? 12.577 -8.320 -4.242 1.00 97.50 83 THR A N 1
ATOM 663 C CA . THR A 1 83 ? 13.187 -8.943 -3.062 1.00 97.50 83 THR A CA 1
ATOM 664 C C . THR A 1 83 ? 12.144 -9.176 -1.964 1.00 97.50 83 THR A C 1
ATOM 666 O O . THR A 1 83 ? 11.078 -8.557 -1.949 1.00 97.50 83 THR A O 1
ATOM 669 N N . SER A 1 84 ? 12.456 -10.038 -0.990 1.00 96.12 84 SER A N 1
ATOM 670 C CA . SER A 1 84 ? 11.582 -10.254 0.173 1.00 96.12 84 SER A CA 1
ATOM 671 C C . SER A 1 84 ? 11.311 -8.966 0.958 1.00 96.12 84 SER A C 1
ATOM 673 O O . SER A 1 84 ? 10.204 -8.784 1.457 1.00 96.12 84 SER A O 1
ATOM 675 N N . HIS A 1 85 ? 12.298 -8.065 1.027 1.00 97.00 85 HIS A N 1
ATOM 676 C CA . HIS A 1 85 ? 12.163 -6.752 1.664 1.00 97.00 85 HIS A CA 1
ATOM 677 C C . HIS A 1 85 ? 11.197 -5.852 0.889 1.00 97.00 85 HIS A C 1
ATOM 679 O O . HIS A 1 85 ? 10.253 -5.316 1.456 1.00 97.00 85 HIS A O 1
ATOM 685 N N . GLU A 1 86 ? 11.347 -5.765 -0.434 1.00 97.69 86 GLU A N 1
ATOM 686 C CA . GLU A 1 86 ? 10.429 -4.987 -1.278 1.00 97.69 86 GLU A CA 1
ATOM 687 C C . GLU A 1 86 ? 8.992 -5.526 -1.204 1.00 97.69 86 GLU A C 1
ATOM 689 O O . GLU A 1 86 ? 8.046 -4.746 -1.121 1.00 97.69 86 GLU A O 1
ATOM 694 N N . LEU A 1 87 ? 8.811 -6.852 -1.155 1.00 97.62 87 LEU A N 1
ATOM 695 C CA . LEU A 1 87 ? 7.500 -7.469 -0.922 1.00 97.62 87 LEU A CA 1
ATOM 696 C C . LEU A 1 87 ? 6.915 -7.108 0.447 1.00 97.62 87 LEU A C 1
ATOM 698 O O . LEU A 1 87 ? 5.700 -6.954 0.557 1.00 97.62 87 LEU A O 1
ATOM 702 N N . GLN A 1 88 ? 7.744 -6.975 1.484 1.00 97.44 88 GLN A N 1
ATOM 703 C CA . GLN A 1 88 ? 7.300 -6.536 2.806 1.00 97.44 88 GLN A CA 1
ATOM 704 C C . GLN A 1 88 ? 6.836 -5.074 2.784 1.00 97.44 88 GLN A C 1
ATOM 706 O O . GLN A 1 88 ? 5.772 -4.774 3.326 1.00 97.44 88 GLN A O 1
ATOM 711 N N . VAL A 1 89 ? 7.586 -4.182 2.130 1.00 98.12 89 VAL A N 1
ATOM 712 C CA . VAL A 1 89 ? 7.219 -2.763 1.980 1.00 98.12 89 VAL A CA 1
ATOM 713 C C . VAL A 1 89 ? 5.930 -2.617 1.168 1.00 98.12 89 VAL A C 1
ATOM 715 O O . VAL A 1 89 ? 4.975 -2.000 1.640 1.00 98.12 89 VAL A O 1
ATOM 718 N N . MET A 1 90 ? 5.854 -3.247 -0.011 1.00 98.31 90 MET A N 1
ATOM 719 C CA . MET A 1 90 ? 4.655 -3.218 -0.857 1.00 98.31 90 MET A CA 1
ATOM 720 C C . MET A 1 90 ? 3.446 -3.841 -0.157 1.00 98.31 90 MET A C 1
ATOM 722 O O . MET A 1 90 ? 2.368 -3.260 -0.180 1.00 98.31 90 MET A O 1
ATOM 726 N N . GLY A 1 91 ? 3.609 -5.001 0.488 1.00 98.19 91 GLY A N 1
ATOM 727 C CA . GLY A 1 91 ? 2.524 -5.685 1.195 1.00 98.19 91 GLY A CA 1
ATOM 728 C C . GLY A 1 91 ? 1.920 -4.825 2.304 1.00 98.19 91 GLY A C 1
ATOM 729 O O . GLY A 1 91 ? 0.699 -4.707 2.390 1.00 98.19 91 GLY A O 1
ATOM 730 N N . ASN A 1 92 ? 2.765 -4.153 3.093 1.00 98.00 92 ASN A N 1
ATOM 731 C CA . ASN A 1 92 ? 2.307 -3.200 4.102 1.00 98.00 92 ASN A CA 1
ATOM 732 C C . ASN A 1 92 ? 1.602 -1.989 3.488 1.00 98.00 92 ASN A C 1
ATOM 734 O O . ASN A 1 92 ? 0.522 -1.629 3.949 1.00 98.00 92 ASN A O 1
ATOM 738 N N . ALA A 1 93 ? 2.176 -1.367 2.457 1.00 98.62 93 ALA A N 1
ATOM 739 C CA . ALA A 1 93 ? 1.575 -0.200 1.813 1.00 98.62 93 ALA A CA 1
ATOM 740 C C . ALA A 1 93 ? 0.203 -0.532 1.199 1.00 98.62 93 ALA A C 1
ATOM 742 O O . ALA A 1 93 ? -0.781 0.166 1.429 1.00 98.62 93 ALA A O 1
ATOM 743 N N . ILE A 1 94 ? 0.111 -1.656 0.482 1.00 98.81 94 ILE A N 1
ATOM 744 C CA . ILE A 1 94 ? -1.1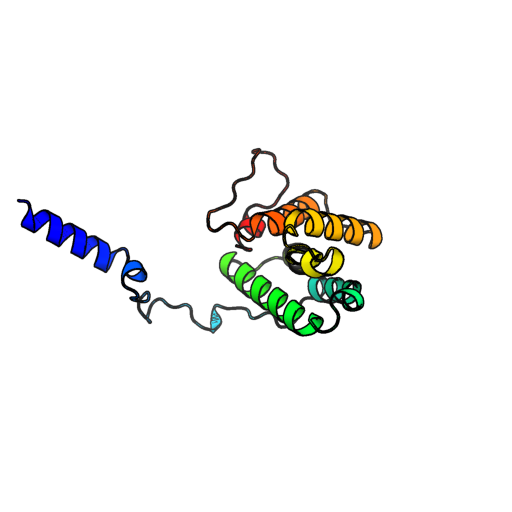18 -2.127 -0.167 1.00 98.81 94 ILE A CA 1
ATOM 745 C C . ILE A 1 94 ? -2.166 -2.565 0.865 1.00 98.81 94 ILE A C 1
ATOM 747 O O . ILE A 1 94 ? -3.357 -2.380 0.634 1.00 98.81 94 ILE A O 1
ATOM 751 N N . ALA A 1 95 ? -1.786 -3.112 2.020 1.00 98.75 95 ALA A N 1
ATOM 752 C CA . ALA A 1 95 ? -2.757 -3.384 3.083 1.00 98.75 95 ALA A CA 1
ATOM 753 C C . ALA A 1 95 ? -3.393 -2.090 3.631 1.00 98.75 95 ALA A C 1
ATOM 755 O O . ALA A 1 95 ? -4.574 -2.080 3.984 1.00 98.75 95 ALA A O 1
ATOM 756 N N . HIS A 1 96 ? -2.638 -0.988 3.646 1.00 98.75 96 HIS A N 1
ATOM 757 C CA . HIS A 1 96 ? -3.103 0.299 4.155 1.00 98.75 96 HIS A CA 1
ATOM 758 C C . HIS A 1 96 ? -3.777 1.197 3.108 1.00 98.75 96 HIS A C 1
ATOM 760 O O . HIS A 1 96 ? -4.519 2.074 3.519 1.00 98.75 96 HIS A O 1
ATOM 766 N N . HIS A 1 97 ? -3.568 1.014 1.797 1.00 98.69 97 HIS A N 1
ATOM 767 C CA . HIS A 1 97 ? -3.902 2.052 0.798 1.00 98.69 97 HIS A CA 1
ATOM 768 C C . HIS A 1 97 ? -5.348 2.577 0.800 1.00 98.69 97 HIS A C 1
ATOM 770 O O . HIS A 1 97 ? -5.544 3.770 0.583 1.00 98.69 97 HIS A O 1
ATOM 776 N N . ASP A 1 98 ? -6.327 1.722 1.103 1.00 98.50 98 ASP A N 1
ATOM 777 C CA . ASP A 1 98 ? -7.742 2.096 1.211 1.00 98.50 98 ASP A CA 1
ATOM 778 C C . ASP A 1 98 ? -8.261 2.014 2.662 1.00 98.50 98 ASP A C 1
ATOM 780 O O . ASP A 1 98 ? -9.462 2.149 2.903 1.00 98.50 98 ASP A O 1
ATOM 784 N N . ILE A 1 99 ? -7.401 1.754 3.659 1.00 98.44 99 ILE A N 1
ATOM 785 C CA . ILE A 1 99 ? -7.840 1.354 5.009 1.00 98.44 99 ILE A CA 1
ATOM 786 C C . ILE A 1 99 ? -8.734 2.400 5.679 1.00 98.44 99 ILE A C 1
ATOM 788 O O . ILE A 1 99 ? -9.652 2.055 6.432 1.00 98.44 99 ILE A O 1
ATOM 792 N N . ALA A 1 100 ? -8.522 3.678 5.362 1.00 98.31 100 ALA A N 1
ATOM 793 C CA . ALA A 1 100 ? -9.299 4.750 5.957 1.00 98.31 100 ALA A CA 1
ATOM 794 C C . ALA A 1 100 ? -10.726 4.892 5.412 1.00 98.31 100 ALA A C 1
ATOM 796 O O . ALA A 1 100 ? -11.542 5.576 6.034 1.00 98.31 100 ALA A O 1
ATOM 797 N N . LEU A 1 101 ? -11.091 4.151 4.357 1.00 98.19 101 LEU A N 1
ATOM 798 C CA . LEU A 1 101 ? -12.501 3.946 4.013 1.00 98.19 101 LEU A CA 1
ATOM 799 C C . LEU A 1 101 ? -13.282 3.322 5.179 1.00 98.19 101 LEU A C 1
ATOM 801 O O . LEU A 1 101 ? -14.463 3.624 5.350 1.00 98.19 101 LEU A O 1
ATOM 805 N N . TRP A 1 102 ? -12.630 2.488 5.999 1.00 98.25 102 TRP A N 1
ATOM 806 C CA . TRP A 1 102 ? -13.243 1.857 7.169 1.00 98.25 102 TRP A CA 1
ATOM 807 C C . TRP A 1 102 ? -12.920 2.574 8.480 1.00 98.25 102 TRP A C 1
ATOM 809 O O . TRP A 1 102 ? -13.814 2.708 9.312 1.00 98.25 102 TRP A O 1
ATOM 819 N N . THR A 1 103 ? -11.680 3.037 8.693 1.00 96.94 103 THR A N 1
ATOM 820 C CA . THR A 1 103 ? -11.315 3.672 9.978 1.00 96.94 103 THR A CA 1
ATOM 821 C C . THR A 1 103 ? -11.960 5.040 10.167 1.00 96.94 103 THR A C 1
ATOM 823 O O . THR A 1 103 ? -12.382 5.360 11.278 1.00 96.94 103 THR A O 1
ATOM 826 N N . ASP A 1 104 ? -12.074 5.816 9.087 1.00 95.88 104 ASP A N 1
ATOM 827 C CA . ASP A 1 104 ? -12.548 7.202 9.129 1.00 95.88 104 ASP A CA 1
ATOM 828 C C . ASP A 1 104 ? -13.933 7.345 8.479 1.00 95.88 104 ASP A C 1
ATOM 830 O O . ASP A 1 104 ? -14.684 8.272 8.794 1.00 95.88 104 ASP A O 1
ATOM 834 N N . GLY A 1 105 ? -14.309 6.409 7.598 1.00 92.81 105 GLY A N 1
ATOM 835 C CA . GLY A 1 105 ? -15.632 6.378 6.969 1.00 92.81 105 GLY A CA 1
ATOM 836 C C . GLY A 1 105 ? -15.876 7.543 6.006 1.00 92.81 105 GLY A C 1
ATOM 837 O O . GLY A 1 105 ? -17.023 7.951 5.820 1.00 92.81 105 GLY A O 1
ATOM 838 N N . GLN A 1 106 ? -14.808 8.107 5.432 1.00 93.12 106 GLN A N 1
ATOM 839 C CA . GLN A 1 106 ? -14.844 9.229 4.491 1.00 93.12 106 GLN A CA 1
ATOM 840 C C . GLN A 1 106 ? -14.226 8.836 3.146 1.00 93.12 106 GLN A C 1
ATOM 842 O O . GLN A 1 106 ? -13.370 7.960 3.078 1.00 93.12 106 GLN A O 1
ATOM 847 N N . LEU A 1 107 ? -14.639 9.515 2.071 1.00 93.69 107 LEU A N 1
ATOM 848 C CA . LEU A 1 107 ? -14.070 9.307 0.731 1.00 93.69 107 LEU A CA 1
ATOM 849 C C . LEU A 1 107 ? -12.716 10.001 0.525 1.00 93.69 107 LEU A C 1
ATOM 851 O O . LEU A 1 107 ? -12.016 9.685 -0.429 1.00 93.69 107 LEU A O 1
ATOM 855 N N . ASP A 1 108 ? -12.344 10.940 1.393 1.00 95.75 108 ASP A N 1
ATOM 856 C CA . ASP A 1 108 ? -11.020 11.566 1.384 1.00 95.75 108 ASP A CA 1
ATOM 857 C C . ASP A 1 108 ? -10.052 10.733 2.238 1.00 95.75 108 ASP A C 1
ATOM 859 O O . ASP A 1 108 ? -9.688 11.110 3.348 1.00 95.75 108 ASP A O 1
ATOM 863 N N . TYR A 1 109 ? -9.751 9.519 1.771 1.00 97.75 109 TYR A N 1
ATOM 864 C CA . TYR A 1 109 ? -9.118 8.472 2.581 1.00 97.75 109 TYR A CA 1
ATOM 865 C C . TYR A 1 109 ? -7.609 8.324 2.359 1.00 97.75 109 TYR A C 1
ATOM 867 O O . TYR A 1 109 ? -6.976 7.576 3.100 1.00 97.75 109 TYR A O 1
ATOM 875 N N . LEU A 1 110 ? -7.011 9.002 1.374 1.00 97.94 110 LEU A N 1
ATOM 876 C CA . LEU A 1 110 ? -5.595 8.810 1.028 1.00 97.94 110 LEU A CA 1
ATOM 877 C C . LEU A 1 110 ? -4.662 9.251 2.165 1.00 97.94 110 LEU A C 1
ATOM 879 O O . LEU A 1 110 ? -3.904 8.439 2.695 1.00 97.94 110 LEU A O 1
ATOM 883 N N . ASP A 1 111 ? -4.759 10.514 2.590 1.00 98.25 111 ASP A N 1
ATOM 884 C CA . ASP A 1 111 ? -3.961 11.032 3.707 1.00 98.25 111 ASP A CA 1
ATOM 885 C C . ASP A 1 111 ? -4.284 10.305 5.030 1.00 98.25 111 ASP A C 1
ATOM 887 O O . ASP A 1 111 ? -3.352 9.881 5.721 1.00 98.25 111 ASP A O 1
ATOM 891 N N . PRO A 1 112 ? -5.562 10.058 5.389 1.00 98.50 112 PRO A N 1
ATOM 892 C CA . PRO A 1 112 ? -5.889 9.232 6.551 1.00 98.50 112 PRO A CA 1
ATOM 893 C C . PRO A 1 112 ? -5.311 7.809 6.508 1.00 98.50 112 PRO A C 1
ATOM 895 O O . PRO A 1 112 ? -4.903 7.285 7.545 1.00 98.50 112 PRO A O 1
ATOM 898 N N . SER A 1 113 ? -5.208 7.190 5.328 1.00 98.69 113 SER A N 1
ATOM 899 C CA . SER A 1 113 ? -4.611 5.857 5.168 1.00 98.69 113 SER A CA 1
ATOM 900 C C . SER A 1 113 ? -3.103 5.865 5.423 1.00 98.69 113 SER A C 1
ATOM 902 O O . SER A 1 113 ? -2.585 4.948 6.064 1.00 98.69 113 SER A O 1
ATOM 904 N N . VAL A 1 114 ? -2.402 6.933 5.021 1.00 98.56 114 VAL A N 1
ATOM 905 C CA . VAL A 1 114 ? -0.998 7.157 5.410 1.00 98.56 114 VAL A CA 1
ATOM 906 C C . VAL A 1 114 ? -0.881 7.283 6.927 1.00 98.56 114 VAL A C 1
ATOM 908 O O . VAL A 1 114 ? -0.052 6.613 7.536 1.00 98.56 114 VAL A O 1
ATOM 911 N N . VAL A 1 115 ? -1.742 8.079 7.567 1.00 98.31 115 VAL A N 1
ATOM 912 C CA . VAL A 1 115 ? -1.718 8.248 9.030 1.00 98.31 115 VAL A CA 1
ATOM 913 C C . VAL A 1 115 ? -1.982 6.922 9.755 1.00 98.31 115 VAL A C 1
ATOM 915 O O . VAL A 1 115 ? -1.355 6.643 10.780 1.00 98.31 115 VAL A O 1
ATOM 918 N N . ALA A 1 116 ? -2.892 6.089 9.244 1.00 98.19 116 ALA A N 1
ATOM 919 C CA . ALA A 1 116 ? -3.147 4.756 9.784 1.00 98.19 116 ALA A CA 1
ATOM 920 C C . ALA A 1 116 ? -1.907 3.853 9.677 1.00 98.19 116 ALA A C 1
ATOM 922 O O . ALA A 1 116 ? -1.536 3.226 10.670 1.00 98.19 116 ALA A O 1
ATOM 923 N N . MET A 1 117 ? -1.232 3.858 8.522 1.00 98.12 117 MET A N 1
ATOM 924 C CA . MET A 1 117 ? 0.028 3.139 8.305 1.00 98.12 117 MET A CA 1
ATOM 925 C C . MET A 1 117 ? 1.118 3.588 9.283 1.00 98.12 117 MET A C 1
ATOM 927 O O . MET A 1 117 ? 1.721 2.755 9.952 1.00 98.12 117 MET A O 1
ATOM 931 N N . GLU A 1 118 ? 1.356 4.895 9.410 1.00 97.12 118 GLU A N 1
ATOM 932 C CA . GLU A 1 118 ? 2.390 5.436 10.302 1.00 97.12 118 GLU A CA 1
ATOM 933 C C . GLU A 1 118 ? 2.155 5.034 11.764 1.00 97.12 118 GLU A C 1
ATOM 935 O O . GLU A 1 118 ? 3.086 4.654 12.477 1.00 97.12 118 GLU A O 1
ATOM 940 N N . ARG A 1 119 ? 0.894 5.083 12.213 1.00 96.88 119 ARG A N 1
ATOM 941 C CA . ARG A 1 119 ? 0.508 4.668 13.568 1.00 96.88 119 ARG A CA 1
ATOM 942 C C . ARG A 1 119 ? 0.711 3.177 13.790 1.00 96.88 119 ARG A C 1
ATOM 944 O O . ARG A 1 119 ? 1.213 2.794 14.846 1.00 96.88 119 ARG A O 1
ATOM 951 N N . ASP A 1 120 ? 0.313 2.356 12.826 1.00 96.69 120 ASP A N 1
ATOM 952 C CA . ASP A 1 120 ? 0.469 0.909 12.907 1.00 96.69 120 ASP A CA 1
ATOM 953 C C . ASP A 1 120 ? 1.951 0.512 12.936 1.00 96.69 120 ASP A C 1
ATOM 955 O O . ASP A 1 120 ? 2.378 -0.214 13.830 1.00 96.69 120 ASP A O 1
ATOM 959 N N . TRP A 1 121 ? 2.771 1.071 12.044 1.00 95.44 121 TRP A N 1
ATOM 960 C CA . TRP A 1 121 ? 4.208 0.790 11.984 1.00 95.44 121 TRP A CA 1
ATOM 961 C C . TRP A 1 121 ? 4.934 1.189 13.268 1.00 95.44 121 TRP A C 1
ATOM 963 O O . TRP A 1 121 ? 5.762 0.425 13.775 1.00 95.44 121 TRP A O 1
ATOM 973 N N . LEU A 1 122 ? 4.581 2.352 13.829 1.00 94.81 122 LEU A N 1
ATOM 974 C CA . LEU A 1 122 ? 5.088 2.794 15.124 1.00 94.81 122 LEU A CA 1
ATOM 975 C C . LEU A 1 122 ? 4.678 1.824 16.242 1.00 94.81 122 LEU A C 1
ATOM 977 O O . LEU A 1 122 ? 5.507 1.468 17.078 1.00 94.81 122 LEU A O 1
ATOM 981 N N . ALA A 1 123 ? 3.423 1.367 16.253 1.00 95.44 123 ALA A N 1
ATOM 982 C CA . ALA A 1 123 ? 2.923 0.425 17.253 1.00 95.44 123 ALA A CA 1
ATOM 983 C C . ALA A 1 123 ? 3.576 -0.964 17.151 1.00 95.44 123 ALA A C 1
ATOM 985 O O . ALA A 1 123 ? 3.782 -1.617 18.174 1.00 95.44 123 ALA A O 1
ATOM 986 N N . GLN A 1 124 ? 3.926 -1.405 15.941 1.00 93.25 124 GLN A N 1
ATOM 987 C CA . GLN A 1 124 ? 4.608 -2.678 15.696 1.00 93.25 124 GLN A CA 1
ATOM 988 C C . GLN A 1 124 ? 6.132 -2.606 15.889 1.00 93.25 124 GLN A C 1
ATOM 990 O O . GLN A 1 124 ? 6.795 -3.640 15.820 1.00 93.25 124 GLN A O 1
ATOM 995 N N . ASN A 1 125 ? 6.700 -1.415 16.127 1.00 90.06 125 ASN A N 1
ATOM 996 C CA . ASN A 1 125 ? 8.147 -1.193 16.190 1.00 90.06 125 ASN A CA 1
ATOM 997 C C . ASN A 1 125 ? 8.868 -1.825 14.979 1.00 90.06 125 ASN A C 1
ATOM 999 O O . ASN A 1 125 ? 9.866 -2.537 15.134 1.00 90.06 125 ASN A O 1
ATOM 1003 N N . MET A 1 126 ? 8.299 -1.626 13.780 1.00 84.25 126 MET A N 1
ATOM 1004 C CA . MET A 1 126 ? 8.813 -2.239 12.557 1.00 84.25 126 MET A CA 1
ATOM 1005 C C . MET A 1 126 ? 10.250 -1.776 12.288 1.00 84.25 126 MET A C 1
ATOM 1007 O O . MET A 1 126 ? 10.508 -0.574 12.301 1.00 84.25 126 MET A O 1
ATOM 1011 N N . PRO A 1 127 ? 11.187 -2.694 11.992 1.00 81.88 127 PRO A N 1
ATOM 1012 C CA . PRO A 1 127 ? 12.590 -2.361 11.750 1.00 81.88 127 PRO A CA 1
ATOM 1013 C C . PRO A 1 127 ? 12.824 -1.827 10.324 1.00 81.88 127 PRO A C 1
ATOM 1015 O O . PRO A 1 127 ? 13.859 -2.111 9.730 1.00 81.88 127 PRO A O 1
ATOM 1018 N N . LEU A 1 128 ? 11.841 -1.134 9.744 1.00 82.94 128 LEU A N 1
ATOM 1019 C CA . LEU A 1 128 ? 11.919 -0.609 8.384 1.00 82.94 128 LEU A CA 1
ATOM 1020 C C . LEU A 1 128 ? 12.652 0.731 8.373 1.00 82.94 128 LEU A C 1
ATOM 1022 O O . LEU A 1 128 ? 12.515 1.545 9.289 1.00 82.94 128 LEU A O 1
ATOM 1026 N N . GLU A 1 129 ? 13.434 0.949 7.322 1.00 91.75 129 GLU A N 1
ATOM 1027 C CA . GLU A 1 129 ? 14.201 2.177 7.168 1.00 91.75 129 GLU A CA 1
ATOM 1028 C C . GLU A 1 129 ? 13.269 3.342 6.821 1.00 91.75 129 GLU A C 1
ATOM 1030 O O . GLU A 1 129 ? 12.179 3.166 6.273 1.00 91.75 129 GLU A O 1
ATOM 1035 N N . TRP A 1 130 ? 13.713 4.574 7.072 1.00 92.44 130 TRP A N 1
ATOM 1036 C CA . TRP A 1 130 ? 12.924 5.759 6.717 1.00 92.44 130 TRP A CA 1
ATOM 1037 C C . TRP A 1 130 ? 12.554 5.798 5.219 1.00 92.44 130 TRP A C 1
ATOM 1039 O O . TRP A 1 130 ? 11.446 6.192 4.859 1.00 92.44 130 TRP A O 1
ATOM 1049 N N . SER A 1 131 ? 13.436 5.310 4.340 1.00 96.06 131 SER A N 1
ATOM 1050 C CA . SER A 1 131 ? 13.153 5.163 2.905 1.00 96.06 131 SER A CA 1
ATOM 1051 C C . SER A 1 131 ? 11.982 4.230 2.606 1.00 96.06 131 SER A C 1
ATOM 1053 O O . SER A 1 131 ? 11.234 4.467 1.656 1.00 96.06 131 SER A O 1
ATOM 1055 N N . ASP A 1 132 ? 11.795 3.183 3.407 1.00 97.31 132 ASP A N 1
ATOM 1056 C CA . ASP A 1 132 ? 10.694 2.237 3.238 1.00 97.31 132 ASP A CA 1
ATOM 1057 C C . ASP A 1 132 ? 9.365 2.887 3.622 1.00 97.31 132 ASP A C 1
ATOM 1059 O O . ASP A 1 132 ? 8.372 2.723 2.913 1.00 97.31 132 ASP A O 1
ATOM 1063 N N . GLN A 1 133 ? 9.358 3.676 4.700 1.00 96.44 133 GLN A N 1
ATOM 1064 C CA . GLN A 1 133 ? 8.181 4.428 5.134 1.00 96.44 133 GLN A CA 1
ATOM 1065 C C . GLN A 1 133 ? 7.752 5.455 4.083 1.00 96.44 133 GLN A C 1
ATOM 1067 O O . GLN A 1 133 ? 6.573 5.527 3.742 1.00 96.44 133 GLN A O 1
ATOM 1072 N N . GLU A 1 134 ? 8.698 6.205 3.515 1.00 97.38 134 GLU A N 1
ATOM 1073 C CA . GLU A 1 134 ? 8.409 7.157 2.437 1.00 97.38 134 GLU A CA 1
ATOM 1074 C C . GLU A 1 134 ?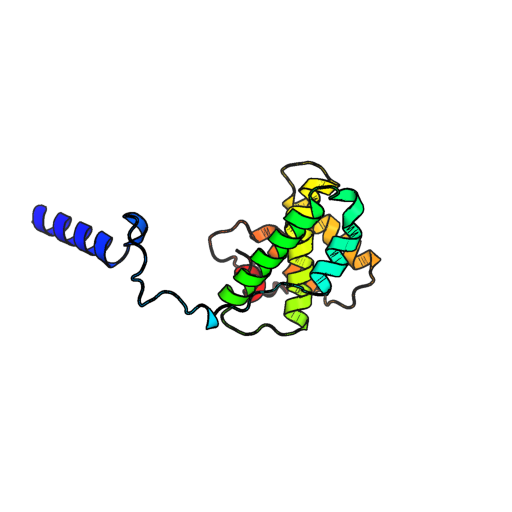 7.957 6.446 1.154 1.00 97.38 134 GLU A C 1
ATOM 1076 O O . GLU A 1 134 ? 7.039 6.903 0.477 1.00 97.38 134 GLU A O 1
ATOM 1081 N N . THR A 1 135 ? 8.536 5.284 0.838 1.00 98.19 135 THR A N 1
ATOM 1082 C CA . THR A 1 135 ? 8.073 4.458 -0.288 1.00 98.19 135 THR A CA 1
ATOM 1083 C C . THR A 1 135 ? 6.627 4.008 -0.085 1.00 98.19 135 THR A C 1
ATOM 1085 O O . THR A 1 135 ? 5.807 4.150 -0.990 1.00 98.19 135 THR A O 1
ATOM 1088 N N . ALA A 1 136 ? 6.292 3.492 1.099 1.00 98.31 136 ALA A N 1
ATOM 1089 C CA . ALA A 1 136 ? 4.944 3.038 1.421 1.00 98.31 136 ALA A CA 1
ATOM 1090 C C . ALA A 1 136 ? 3.934 4.195 1.421 1.00 98.31 136 ALA A C 1
ATOM 1092 O O . ALA A 1 136 ? 2.853 4.064 0.846 1.00 98.31 136 ALA A O 1
ATOM 1093 N N . ARG A 1 137 ? 4.316 5.354 1.973 1.00 98.25 137 ARG A N 1
ATOM 1094 C CA . ARG A 1 137 ? 3.541 6.599 1.905 1.00 98.25 137 ARG A CA 1
ATOM 1095 C C . ARG A 1 137 ? 3.196 6.965 0.464 1.00 98.25 137 ARG A C 1
ATOM 1097 O O . ARG A 1 137 ? 2.033 7.213 0.158 1.00 98.25 137 ARG A O 1
ATOM 1104 N N . GLU A 1 138 ? 4.183 6.997 -0.427 1.00 98.25 138 GLU A N 1
ATOM 1105 C CA . GLU A 1 138 ? 3.947 7.386 -1.820 1.00 98.25 138 GLU A CA 1
ATOM 1106 C C . GLU A 1 138 ? 3.179 6.319 -2.607 1.00 98.25 138 GLU A C 1
ATOM 1108 O O . GLU A 1 138 ? 2.359 6.679 -3.446 1.00 98.25 138 GLU A O 1
ATOM 1113 N N . ILE A 1 139 ? 3.329 5.026 -2.298 1.00 98.62 139 ILE A N 1
ATOM 1114 C CA . ILE A 1 139 ? 2.420 3.995 -2.828 1.00 98.62 139 ILE A CA 1
ATOM 1115 C C . ILE A 1 139 ? 0.967 4.346 -2.469 1.00 98.62 139 ILE A C 1
ATOM 1117 O O . ILE A 1 139 ? 0.107 4.391 -3.346 1.00 98.62 139 ILE A O 1
ATOM 1121 N N . ILE A 1 140 ? 0.686 4.660 -1.200 1.00 98.62 140 ILE A N 1
ATOM 1122 C CA . ILE A 1 140 ? -0.671 4.995 -0.745 1.00 98.62 140 ILE A CA 1
ATOM 1123 C C . ILE A 1 140 ? -1.188 6.268 -1.424 1.00 98.62 140 ILE A C 1
ATOM 1125 O O . ILE A 1 140 ? -2.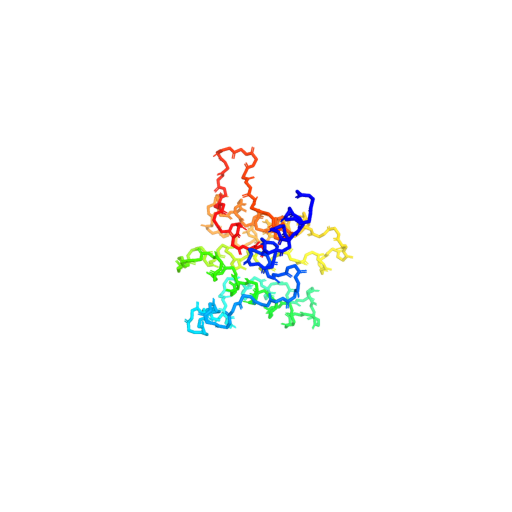325 6.296 -1.875 1.00 98.62 140 ILE A O 1
ATOM 1129 N N . LEU A 1 141 ? -0.384 7.320 -1.548 1.00 98.12 141 LEU A N 1
ATOM 1130 C CA . LEU A 1 141 ? -0.869 8.592 -2.095 1.00 98.12 141 LEU A CA 1
ATOM 1131 C C . LEU A 1 141 ? -1.016 8.596 -3.618 1.00 98.12 141 LEU A C 1
ATOM 1133 O O . LEU A 1 141 ? -1.826 9.351 -4.156 1.00 98.12 141 LEU A O 1
ATOM 1137 N N . GLN A 1 142 ? -0.213 7.798 -4.321 1.00 97.69 142 GLN A N 1
ATOM 1138 C CA . GLN A 1 142 ? -0.077 7.895 -5.773 1.00 97.69 142 GLN A CA 1
ATOM 1139 C C . GLN A 1 142 ? -0.758 6.751 -6.529 1.00 97.69 142 GLN A C 1
ATOM 1141 O O . GLN A 1 142 ? -0.785 6.809 -7.754 1.00 97.69 142 GLN A O 1
ATOM 1146 N N . HIS A 1 143 ? -1.353 5.757 -5.859 1.00 96.62 143 HIS A N 1
ATOM 1147 C CA . HIS A 1 143 ? -1.918 4.579 -6.539 1.00 96.62 143 HIS A CA 1
ATOM 1148 C C . HIS A 1 143 ? -3.088 4.871 -7.495 1.00 96.62 143 HIS A C 1
ATOM 1150 O O . HIS A 1 143 ? -3.418 4.046 -8.337 1.00 96.62 143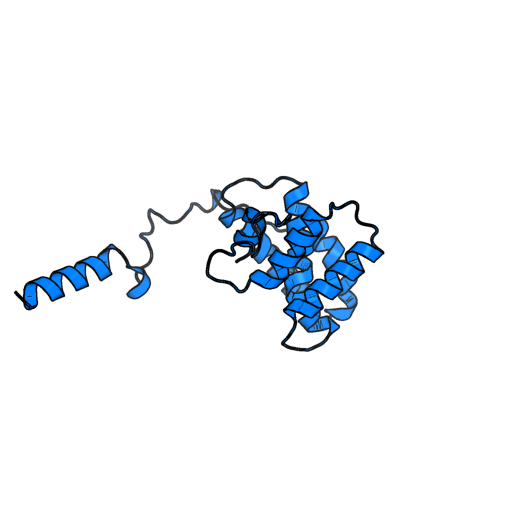 HIS A O 1
ATOM 1156 N N . HIS A 1 144 ? -3.722 6.045 -7.412 1.00 94.94 144 HIS A N 1
ATOM 1157 C CA . HIS A 1 144 ? -4.722 6.488 -8.396 1.00 94.94 144 HIS A CA 1
ATOM 1158 C C . HIS A 1 144 ? -4.114 7.144 -9.643 1.00 94.94 144 HIS A C 1
ATOM 1160 O O . HIS A 1 144 ? -4.828 7.498 -10.586 1.00 94.94 144 HIS A O 1
ATOM 1166 N N . LYS A 1 145 ? -2.804 7.388 -9.645 1.00 93.19 145 LYS A N 1
ATOM 1167 C CA . LYS A 1 145 ? -2.128 8.140 -10.692 1.00 93.19 145 LYS A CA 1
ATOM 1168 C C . LYS A 1 145 ? -1.871 7.243 -11.896 1.00 93.19 145 LYS A C 1
ATOM 1170 O O . LYS A 1 145 ? -1.062 6.331 -11.858 1.00 93.19 145 LYS A O 1
ATOM 1175 N N . TRP A 1 146 ? -2.482 7.582 -13.025 1.00 88.44 146 TRP A N 1
ATOM 1176 C CA . TRP A 1 146 ? -2.291 6.822 -14.268 1.00 88.44 146 TRP A CA 1
ATOM 1177 C C . TRP A 1 146 ? -0.981 7.145 -14.995 1.00 88.44 146 TRP A C 1
ATOM 1179 O O . TRP A 1 146 ? -0.553 6.416 -15.888 1.00 88.44 146 TRP A O 1
ATOM 1189 N N . THR A 1 147 ? -0.347 8.265 -14.650 1.00 91.62 147 THR A N 1
ATOM 1190 C CA . THR A 1 147 ? 0.963 8.654 -1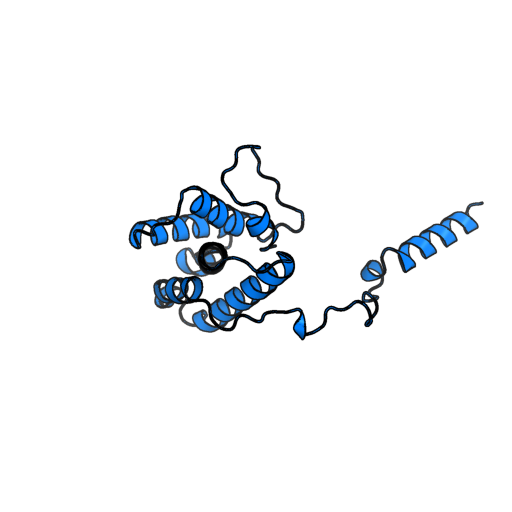5.177 1.00 91.62 147 THR A CA 1
ATOM 1191 C C . THR A 1 147 ? 2.058 8.292 -14.190 1.00 91.62 147 THR A C 1
ATOM 1193 O O . THR A 1 147 ? 1.819 8.187 -12.993 1.00 91.62 147 THR A O 1
ATOM 1196 N N . THR A 1 148 ? 3.286 8.141 -14.683 1.00 93.31 148 THR A N 1
ATOM 1197 C CA . THR A 1 148 ? 4.452 7.927 -13.825 1.00 93.31 148 THR A CA 1
ATOM 1198 C C . THR A 1 148 ? 4.535 9.017 -12.754 1.00 93.31 148 THR A C 1
ATOM 1200 O O . THR A 1 148 ? 4.571 10.216 -13.051 1.00 93.31 148 THR A O 1
ATOM 1203 N N . TRP A 1 149 ? 4.571 8.606 -11.493 1.00 95.06 149 TRP A N 1
ATOM 1204 C CA . TRP A 1 149 ? 4.959 9.461 -10.391 1.00 95.06 149 TRP A CA 1
ATOM 1205 C C . TRP A 1 149 ? 6.459 9.741 -10.472 1.00 95.06 149 TRP A C 1
ATOM 1207 O O . TRP A 1 149 ? 7.288 8.837 -10.578 1.00 95.06 149 TRP A O 1
ATOM 1217 N N . THR A 1 150 ? 6.794 11.027 -10.446 1.00 94.12 150 THR A N 1
ATOM 1218 C CA . THR A 1 150 ? 8.166 11.510 -10.319 1.00 94.12 150 THR A CA 1
ATOM 1219 C C . THR A 1 150 ? 8.278 12.184 -8.959 1.00 94.12 150 THR A C 1
ATOM 1221 O O . THR A 1 150 ? 7.421 13.023 -8.655 1.00 94.12 150 THR A O 1
ATOM 1224 N N . PRO A 1 151 ? 9.300 11.857 -8.154 1.00 91.38 151 PRO A N 1
ATOM 1225 C CA . PRO A 1 151 ? 9.481 12.487 -6.861 1.00 91.38 151 PRO A CA 1
ATOM 1226 C C . PRO A 1 151 ? 9.559 14.019 -6.979 1.00 91.38 151 PRO A C 1
ATOM 1228 O O . PRO A 1 151 ? 10.254 14.524 -7.866 1.00 91.38 151 PRO A O 1
ATOM 1231 N N . PRO A 1 152 ? 8.904 14.785 -6.086 1.00 86.25 152 PRO A N 1
ATOM 1232 C CA . PRO A 1 152 ? 8.947 16.251 -6.122 1.00 86.25 152 PRO A CA 1
ATOM 1233 C C . PRO A 1 152 ? 10.355 16.828 -5.938 1.00 86.25 152 PRO A C 1
ATOM 1235 O O . PRO A 1 152 ? 10.631 17.951 -6.360 1.00 86.25 152 PRO A O 1
ATOM 1238 N N . LYS A 1 153 ? 11.240 16.071 -5.281 1.00 86.75 153 LYS A N 1
ATOM 1239 C CA . LYS A 1 153 ? 12.646 16.409 -5.077 1.00 86.75 153 LYS A CA 1
ATOM 1240 C C . LYS A 1 153 ? 13.522 15.246 -5.523 1.00 86.75 153 LYS A C 1
ATOM 1242 O O . LYS A 1 153 ? 13.181 14.090 -5.282 1.00 86.75 153 LYS A O 1
ATOM 1247 N N . ALA A 1 154 ? 14.657 15.563 -6.144 1.00 82.06 154 ALA A N 1
ATOM 1248 C CA . ALA A 1 154 ? 15.591 14.569 -6.674 1.00 82.06 154 ALA A CA 1
ATOM 1249 C C . ALA A 1 154 ? 16.219 13.673 -5.590 1.00 82.06 154 ALA A C 1
ATOM 1251 O O . ALA A 1 154 ? 16.685 12.585 -5.901 1.00 82.06 154 ALA A O 1
ATOM 1252 N N . ASP A 1 155 ? 16.226 14.128 -4.339 1.00 87.75 155 ASP A N 1
ATOM 1253 C CA . ASP A 1 155 ? 16.753 13.432 -3.165 1.00 87.75 155 ASP A CA 1
ATOM 1254 C C . ASP A 1 155 ? 15.666 12.716 -2.348 1.00 87.75 155 ASP A C 1
ATOM 1256 O O . ASP A 1 155 ? 15.897 12.369 -1.190 1.00 87.75 155 ASP A O 1
ATOM 1260 N N . SER A 1 156 ? 14.476 12.498 -2.922 1.00 91.19 156 SER A N 1
ATOM 1261 C CA . SER A 1 156 ? 13.449 11.698 -2.257 1.00 91.19 156 SER A CA 1
ATOM 1262 C C . SER A 1 156 ? 14.001 10.308 -1.917 1.00 91.19 156 SER A C 1
ATOM 1264 O O . SER A 1 156 ? 14.571 9.649 -2.789 1.00 91.19 156 SER A O 1
ATOM 1266 N N . PRO A 1 157 ? 13.820 9.839 -0.673 1.00 94.25 157 PRO A N 1
ATOM 1267 C CA . PRO A 1 157 ? 14.287 8.520 -0.256 1.00 94.25 157 PRO A CA 1
ATOM 1268 C C . PRO A 1 157 ? 13.357 7.391 -0.731 1.00 94.25 157 PRO A C 1
ATOM 1270 O O . PRO A 1 157 ? 13.680 6.223 -0.538 1.00 94.25 157 PRO A O 1
ATOM 1273 N N . ALA A 1 158 ? 12.197 7.722 -1.311 1.00 96.62 158 ALA A N 1
ATOM 1274 C CA . ALA A 1 158 ? 11.218 6.747 -1.761 1.00 96.62 158 ALA A CA 1
ATOM 1275 C C . ALA A 1 158 ? 11.696 6.020 -3.025 1.00 96.62 158 ALA A C 1
ATOM 1277 O O . ALA A 1 158 ? 12.184 6.628 -3.983 1.00 96.62 158 ALA A O 1
ATOM 1278 N N . ASN A 1 159 ? 11.488 4.708 -3.064 1.00 96.81 159 ASN A N 1
ATOM 1279 C CA . ASN A 1 159 ? 11.772 3.895 -4.233 1.00 96.81 159 ASN A CA 1
ATOM 1280 C C . ASN A 1 159 ? 10.696 4.119 -5.309 1.00 96.81 159 ASN A C 1
ATOM 1282 O O . ASN A 1 159 ? 9.626 3.510 -5.290 1.00 96.81 159 ASN A O 1
ATOM 1286 N N . ALA A 1 160 ? 11.006 4.980 -6.281 1.00 96.12 160 ALA A N 1
ATOM 1287 C CA . ALA A 1 160 ? 10.096 5.322 -7.371 1.00 96.12 160 ALA A CA 1
ATOM 1288 C C . ALA A 1 160 ? 9.693 4.128 -8.249 1.00 96.12 160 ALA A C 1
ATOM 1290 O O . ALA A 1 160 ? 8.633 4.176 -8.869 1.00 96.12 160 ALA A O 1
ATOM 1291 N N . GLU A 1 161 ? 10.498 3.066 -8.317 1.00 97.00 161 GLU A N 1
ATOM 1292 C CA . GLU A 1 161 ? 10.151 1.862 -9.077 1.00 97.00 161 GLU A CA 1
ATOM 1293 C C . GLU A 1 161 ? 8.965 1.138 -8.424 1.00 97.00 161 GLU A C 1
ATOM 1295 O O . GLU A 1 161 ? 7.986 0.829 -9.100 1.00 97.00 161 GLU A O 1
ATOM 1300 N N . LEU A 1 162 ? 9.004 0.968 -7.097 1.00 97.94 162 LEU A N 1
ATOM 1301 C CA . LEU A 1 162 ? 7.915 0.343 -6.340 1.00 97.94 162 LEU A CA 1
ATOM 1302 C C . LEU A 1 162 ? 6.652 1.207 -6.329 1.00 97.94 162 LEU A C 1
ATOM 1304 O O . LEU A 1 162 ? 5.557 0.683 -6.511 1.00 97.94 162 LEU A O 1
ATOM 1308 N N . VAL A 1 163 ? 6.798 2.529 -6.177 1.00 97.88 163 VAL A N 1
ATOM 1309 C CA . VAL A 1 163 ? 5.656 3.459 -6.242 1.00 97.88 163 VAL A CA 1
ATOM 1310 C C . VAL A 1 163 ? 4.953 3.353 -7.595 1.00 97.88 163 VAL A C 1
ATOM 1312 O O . VAL A 1 163 ? 3.736 3.233 -7.653 1.00 97.88 163 VAL A O 1
ATOM 1315 N N . ASN A 1 164 ? 5.712 3.341 -8.692 1.00 97.06 164 ASN A N 1
ATOM 1316 C CA . ASN A 1 164 ? 5.146 3.271 -10.040 1.00 97.06 164 ASN A CA 1
ATOM 1317 C C . ASN A 1 164 ? 4.650 1.877 -10.443 1.00 97.06 164 ASN A C 1
ATOM 1319 O O . ASN A 1 164 ? 3.929 1.765 -11.436 1.00 97.06 164 ASN A O 1
ATOM 1323 N N . ALA A 1 165 ? 5.032 0.827 -9.717 1.00 96.75 165 ALA A N 1
ATOM 1324 C CA . ALA A 1 165 ? 4.479 -0.507 -9.903 1.00 96.75 165 ALA A CA 1
ATOM 1325 C C . ALA A 1 165 ? 3.035 -0.603 -9.377 1.00 96.75 165 ALA A C 1
ATOM 1327 O O . ALA A 1 165 ? 2.222 -1.311 -9.966 1.00 96.75 165 ALA A O 1
ATOM 1328 N N . VAL A 1 166 ? 2.691 0.137 -8.317 1.00 95.25 166 VAL A N 1
ATOM 1329 C CA . VAL A 1 166 ? 1.341 0.176 -7.728 1.00 95.25 166 VAL A CA 1
ATOM 1330 C C . VAL A 1 166 ? 0.548 1.359 -8.308 1.00 95.25 166 VAL A C 1
ATOM 1332 O O . VAL A 1 166 ? 0.359 2.369 -7.638 1.00 95.25 166 VAL A O 1
ATOM 1335 N N . ARG A 1 167 ? 0.120 1.260 -9.570 1.00 76.94 167 ARG A N 1
ATOM 1336 C CA . ARG A 1 167 ? -0.655 2.287 -10.295 1.00 76.94 167 ARG A CA 1
ATOM 1337 C C . ARG A 1 167 ? -1.796 1.689 -11.113 1.00 76.94 167 ARG A C 1
ATOM 1339 O O . ARG A 1 167 ? -1.708 0.478 -11.424 1.00 76.94 167 ARG A O 1
#

pLDDT: mean 89.67, std 12.69, range [52.91, 98.81]

Organism: NCBI:txid265537

Foldseek 3Di:
DVVVVVVVVVVCCVPVPVVVVVHDDDPVPDDDPVLFDQDPDDPLLVVLLVVCCVQCDPCSVVLSVVLSVLLRQLCSLLVDHDDNLLSNLSSLLSSQLQSCCRVVVDPVCLVVSLVVSVVVCVVVVPPDDPQSSQQSSLLSNCLVPPDQDDDPDPPRSHDSSSSRSND